Protein 6JCC (pdb70)

Foldseek 3Di:
DADADPVLVVLLLVLQLVCVVPHPLCQLQVVVQVVCLDDPVLLVVLNPDDHSSSSSVSCVVSLLVDAPVSLVSSLVSCVVVPHPPSSVSNVVSRNYD

Nearest PDB structures (foldseek):
  6jcc-assembly1_A  TM=1.010E+00  e=1.131E-14  synthetic construct
  7vty-assembly1_A  TM=6.274E-01  e=1.294E-03  synthetic construct
  5wve-assembly1_X  TM=6.173E-01  e=3.962E-03  Homo sapiens
  5wvc-assembly1_C  TM=6.073E-01  e=5.171E-03  Homo sapiens
  5wve-assembly1_O  TM=6.356E-01  e=1.150E-02  Homo sapiens

Structure (mmCIF, N/CA/C/O backbone):
data_6JCC
#
_entry.id   6JCC
#
_cell.length_a   35.321
_cell.length_b   38.159
_cell.length_c   64.153
_cell.angle_alpha   90.00
_cell.angle_beta   90.00
_cell.angle_gamma   90.00
#
_symmetry.space_group_name_H-M   'P 21 21 21'
#
loop_
_entity.id
_entity.type
_entity.pdbx_description
1 polymer 'Computational designed protein based on evolution'
2 water water
#
loop_
_atom_site.group_PDB
_atom_site.id
_atom_site.type_symbol
_atom_site.label_atom_id
_atom_site.label_alt_id
_atom_site.label_comp_id
_atom_site.label_asym_id
_atom_site.label_entity_id
_atom_site.label_seq_id
_atom_site.pdbx_PDB_ins_code
_atom_site.Cartn_x
_atom_site.Cartn_y
_atom_site.Cartn_z
_atom_site.occupancy
_atom_site.B_iso_or_equiv
_atom_site.auth_seq_id
_atom_site.auth_comp_id
_atom_site.auth_asym_id
_atom_site.auth_atom_id
_atom_site.pdbx_PDB_model_num
ATOM 1 N N . HIS A 1 1 ? -14.238 2.517 -23.229 1.00 23.98 -2 HIS A N 1
ATOM 2 C CA . HIS A 1 1 ? -12.904 2.243 -22.615 1.00 21.70 -2 HIS A CA 1
ATOM 3 C C . HIS A 1 1 ? -11.943 1.639 -23.633 1.00 19.65 -2 HIS A C 1
ATOM 4 O O . HIS A 1 1 ? -12.367 1.089 -24.642 1.00 19.79 -2 HIS A O 1
ATOM 20 N N . HIS A 1 2 ? -10.649 1.735 -23.347 1.00 17.47 -1 HIS A N 1
ATOM 21 C CA . HIS A 1 2 ? -9.622 1.092 -24.161 1.00 16.65 -1 HIS A CA 1
ATOM 22 C C . HIS A 1 2 ? -9.747 -0.422 -24.020 1.00 14.05 -1 HIS A C 1
ATOM 23 O O . HIS A 1 2 ? -10.252 -0.920 -23.022 1.00 13.83 -1 HIS A O 1
ATOM 37 N N . HIS A 1 3 ? -9.288 -1.150 -25.029 1.00 12.00 0 HIS A N 1
ATOM 38 C CA . HIS A 1 3 ? -9.239 -2.600 -24.970 1.00 10.80 0 HIS A CA 1
ATOM 39 C C . HIS A 1 3 ? -8.458 -3.093 -23.748 1.00 11.26 0 HIS A C 1
ATOM 40 O O . HIS A 1 3 ? -7.447 -2.514 -23.391 1.00 11.86 0 HIS A O 1
ATOM 54 N N . MET A 1 4 ? -8.920 -4.173 -23.126 1.00 11.61 1 MET A N 1
ATOM 55 C CA . MET A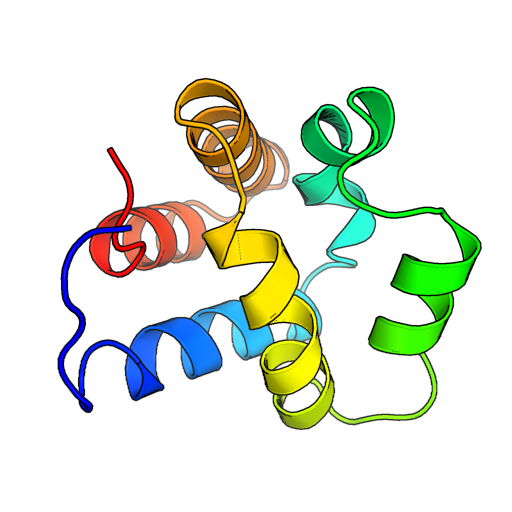 1 4 ? -8.215 -4.765 -21.994 1.00 12.62 1 MET A CA 1
ATOM 56 C C . MET A 1 4 ? -7.838 -6.205 -22.279 1.00 12.67 1 MET A C 1
ATOM 57 O O . MET A 1 4 ? -8.631 -6.950 -22.843 1.00 13.51 1 MET A O 1
ATOM 71 N N . THR A 1 5 ? -6.636 -6.590 -21.865 1.00 12.80 2 THR A N 1
ATOM 72 C CA . THR A 1 5 ? -6.199 -7.986 -21.911 1.00 13.58 2 THR A CA 1
ATOM 73 C C . THR A 1 5 ? -6.691 -8.718 -20.658 1.00 13.02 2 THR A C 1
ATOM 74 O O . THR A 1 5 ? -7.054 -8.071 -19.669 1.00 11.99 2 THR A O 1
ATOM 85 N N . PRO A 1 6 ? -6.706 -10.068 -20.685 1.00 13.48 3 PRO A N 1
ATOM 86 C CA . PRO A 1 6 ? -7.072 -10.811 -19.472 1.00 14.06 3 PRO A CA 1
ATOM 87 C C . PRO A 1 6 ? -6.184 -10.557 -18.258 1.00 14.16 3 PRO A C 1
ATOM 88 O O . PRO A 1 6 ? -6.687 -10.543 -17.137 1.00 14.52 3 PRO A O 1
ATOM 99 N N . GLU A 1 7 ? -4.890 -10.344 -18.479 1.00 14.47 4 GLU A N 1
ATOM 100 C CA . GLU A 1 7 ? -3.989 -9.995 -17.388 1.00 15.66 4 GLU A CA 1
ATOM 101 C C . GLU A 1 7 ? -4.392 -8.660 -16.760 1.00 14.32 4 GLU A C 1
ATOM 102 O O . GLU A 1 7 ? -4.447 -8.538 -15.541 1.00 14.31 4 GLU A O 1
ATOM 114 N N . GLN A 1 8 ? -4.655 -7.680 -17.619 1.00 12.87 5 GLN A N 1
ATOM 115 C CA A GLN A 1 8 ? -5.113 -6.358 -17.164 0.70 12.44 5 GLN A CA 1
ATOM 116 C CA B GLN A 1 8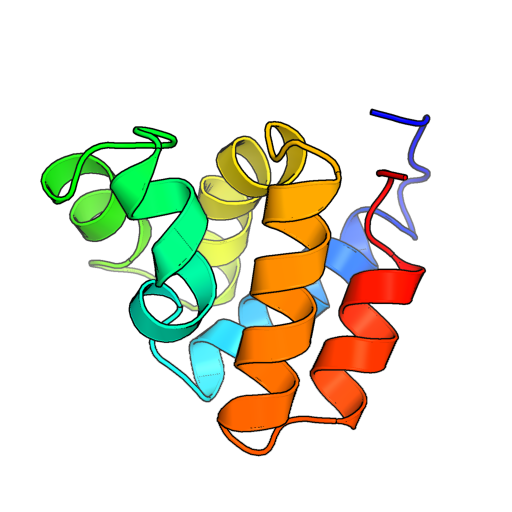 ? -5.116 -6.367 -17.168 0.30 12.45 5 GLN A CA 1
ATOM 117 C C . GLN A 1 8 ? -6.439 -6.420 -16.388 1.00 11.72 5 GLN A C 1
ATOM 118 O O . GLN A 1 8 ? -6.602 -5.775 -15.345 1.00 11.62 5 GLN A O 1
ATOM 145 N N . ARG A 1 9 ? -7.383 -7.197 -16.904 1.00 11.10 6 ARG A N 1
ATOM 146 C CA . ARG A 1 9 ? -8.663 -7.430 -16.226 1.00 10.68 6 ARG A CA 1
ATOM 147 C C . ARG A 1 9 ? -8.438 -8.032 -14.844 1.00 11.06 6 ARG A C 1
ATOM 148 O O . ARG A 1 9 ? -8.992 -7.554 -13.855 1.00 11.03 6 ARG A O 1
ATOM 169 N N . GLU A 1 10 ? -7.623 -9.085 -14.797 1.00 11.77 7 GLU A N 1
ATOM 170 C CA . GLU A 1 10 ? -7.287 -9.768 -13.549 1.00 12.48 7 GLU A CA 1
ATOM 171 C C . GLU A 1 10 ? -6.661 -8.812 -12.531 1.00 12.55 7 GLU A C 1
ATOM 172 O O . GLU A 1 10 ? -7.045 -8.808 -11.364 1.00 12.59 7 GLU A O 1
ATOM 176 N N . PHE A 1 11 ? -5.722 -7.992 -12.988 1.00 13.33 8 PHE A N 1
ATOM 177 C CA . PHE A 1 11 ? -5.079 -7.004 -12.121 1.00 14.79 8 PHE A CA 1
ATOM 178 C C . PHE A 1 11 ? -6.023 -5.931 -11.628 1.00 12.96 8 PHE A C 1
ATOM 179 O O . PHE A 1 11 ? -5.982 -5.571 -10.459 1.00 12.77 8 PHE A O 1
ATOM 196 N N . LEU A 1 12 ? -6.858 -5.412 -12.523 1.00 11.49 9 LEU A N 1
ATOM 197 C CA . LEU A 1 12 ? -7.841 -4.399 -12.148 1.00 10.86 9 LEU A CA 1
ATOM 198 C C . LEU A 1 12 ? -8.789 -4.944 -11.084 1.00 10.40 9 LEU A C 1
ATOM 199 O O . LEU A 1 12 ? -9.061 -4.274 -10.092 1.00 10.14 9 LEU A O 1
ATOM 215 N N . LEU A 1 13 ? -9.260 -6.171 -11.279 1.00 10.01 10 LEU A N 1
ATOM 216 C CA . LEU A 1 13 ? -10.097 -6.836 -10.281 1.00 9.83 10 LEU A CA 1
ATOM 217 C C . LEU A 1 13 ? -9.375 -7.028 -8.945 1.00 10.60 10 LEU A C 1
ATOM 218 O O . LEU A 1 13 ? -9.964 -6.803 -7.894 1.00 10.79 10 LEU A O 1
ATOM 234 N N . GLU A 1 14 ? -8.108 -7.427 -8.995 1.00 11.90 11 GLU A N 1
ATOM 235 C CA . GLU A 1 14 ? -7.295 -7.608 -7.790 1.00 13.54 11 GLU A CA 1
ATOM 236 C C . GLU A 1 14 ? -7.093 -6.297 -7.031 1.00 13.03 11 GLU A C 1
ATOM 237 O O . GLU A 1 14 ? -7.165 -6.274 -5.808 1.00 12.89 11 GLU A O 1
ATOM 241 N N . ILE A 1 15 ? -6.845 -5.216 -7.765 1.00 12.16 12 ILE A N 1
ATOM 242 C CA . ILE A 1 15 ? -6.642 -3.895 -7.163 1.00 12.20 12 ILE A CA 1
ATOM 243 C C . ILE A 1 15 ? -7.924 -3.376 -6.527 1.00 10.97 12 ILE A C 1
ATOM 244 O O . ILE A 1 15 ? -7.887 -2.845 -5.425 1.00 11.23 12 ILE A O 1
ATOM 260 N N . LEU A 1 16 ? -9.048 -3.532 -7.219 1.00 10.11 13 LEU A N 1
ATOM 261 C CA . LEU A 1 16 ? -10.345 -3.143 -6.660 1.00 9.70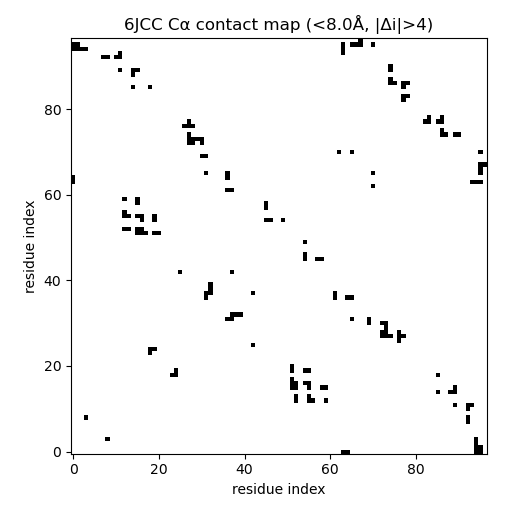 13 LEU A CA 1
ATOM 262 C C . LEU A 1 16 ? -10.656 -3.923 -5.382 1.00 9.73 13 LEU A C 1
ATOM 263 O O . LEU A 1 16 ? -11.096 -3.339 -4.398 1.00 10.19 13 LEU A O 1
ATOM 279 N N . ALA A 1 17 ? -10.394 -5.229 -5.391 1.00 9.81 14 ALA A N 1
ATOM 280 C CA . ALA A 1 17 ? -10.566 -6.062 -4.192 1.00 10.01 14 ALA A CA 1
ATOM 281 C C . ALA A 1 17 ? -9.658 -5.624 -3.038 1.00 10.85 14 ALA A C 1
ATOM 282 O O . ALA A 1 17 ? -10.089 -5.593 -1.887 1.00 11.25 14 ALA A O 1
ATOM 289 N N . GLU A 1 18 ? -8.413 -5.283 -3.354 1.00 11.77 15 GLU A N 1
ATOM 290 C CA . GLU A 1 18 ? -7.458 -4.809 -2.352 1.00 13.48 15 GLU A CA 1
ATOM 291 C C . GLU A 1 18 ? -7.876 -3.466 -1.751 1.00 12.73 15 GLU A C 1
ATOM 292 O O . GLU A 1 18 ? -7.762 -3.268 -0.543 1.00 12.55 15 GLU A O 1
ATOM 304 N N . ILE A 1 19 ? -8.353 -2.551 -2.594 1.00 11.87 16 ILE A N 1
ATOM 305 C CA . ILE A 1 19 ? -8.904 -1.273 -2.118 1.00 11.48 16 ILE A CA 1
ATOM 306 C C . ILE A 1 19 ? -10.052 -1.541 -1.146 1.00 11.83 16 ILE A C 1
ATOM 307 O O . ILE A 1 19 ? -10.061 -1.013 -0.034 1.00 12.08 16 ILE A O 1
ATOM 323 N N . ILE A 1 20 ? -10.998 -2.374 -1.578 1.00 12.19 17 ILE A N 1
ATOM 324 C CA . ILE A 1 20 ? -12.178 -2.740 -0.779 1.00 13.03 17 ILE A CA 1
ATOM 325 C C . ILE A 1 20 ? -11.795 -3.358 0.574 1.00 13.45 17 ILE A C 1
ATOM 326 O O . ILE A 1 20 ? -12.430 -3.069 1.587 1.00 14.01 17 ILE A O 1
ATOM 342 N N . ALA A 1 21 ? -10.757 -4.192 0.586 1.00 13.63 18 ALA A N 1
ATOM 343 C CA . ALA A 1 21 ? -10.267 -4.804 1.829 1.00 14.48 18 ALA A CA 1
ATOM 344 C C . ALA A 1 21 ? -9.787 -3.778 2.862 1.00 15.51 18 ALA A C 1
ATOM 345 O O . ALA A 1 21 ? -9.902 -4.011 4.066 1.00 16.21 18 ALA A O 1
ATOM 352 N N . ASN A 1 22 ? -9.263 -2.655 2.379 1.00 15.48 19 ASN A N 1
ATOM 353 C CA . ASN A 1 22 ? -8.705 -1.609 3.232 1.00 16.14 19 ASN A CA 1
ATOM 354 C C . ASN A 1 22 ? -9.617 -0.427 3.524 1.00 13.89 19 ASN A C 1
ATOM 355 O O . ASN A 1 22 ? -9.492 0.195 4.570 1.00 12.89 19 ASN A O 1
ATOM 366 N N . LEU A 1 23 ? -10.517 -0.118 2.600 1.00 12.74 20 LEU A N 1
ATOM 367 C CA . LEU A 1 23 ? -11.227 1.157 2.587 1.00 13.10 20 LEU A CA 1
ATOM 368 C C . LEU A 1 23 ? -12.604 0.979 1.962 1.00 11.72 20 LEU A C 1
ATOM 369 O O . LEU A 1 23 ? -12.740 0.306 0.939 1.00 11.44 20 LEU A O 1
ATOM 385 N N . ASP A 1 24 ? -13.621 1.584 2.569 1.00 10.42 21 ASP A N 1
ATOM 386 C CA . ASP A 1 24 ? -14.965 1.605 1.989 1.00 9.51 21 ASP A CA 1
ATOM 387 C C . ASP A 1 24 ? -14.883 2.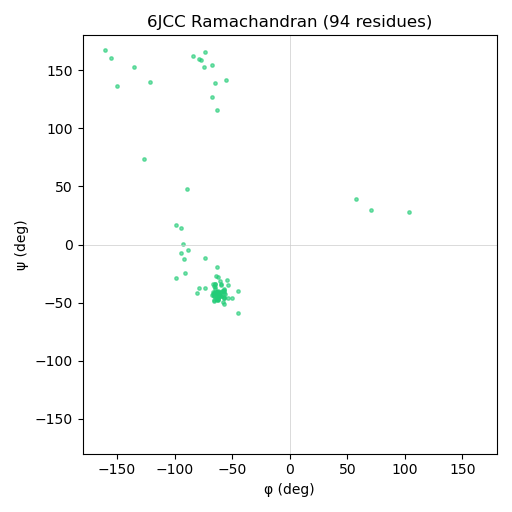377 0.669 1.00 9.88 21 ASP A C 1
ATOM 388 O O . ASP A 1 24 ? -14.585 3.565 0.684 1.00 9.78 21 ASP A O 1
ATOM 397 N N . PRO A 1 25 ? -15.147 1.711 -0.471 1.00 10.43 22 PRO A N 1
ATOM 398 C CA . PRO A 1 25 ? -14.998 2.425 -1.751 1.00 10.38 22 PRO A CA 1
ATOM 399 C C . PRO A 1 25 ? -15.943 3.621 -1.935 1.00 9.66 22 PRO A C 1
ATOM 400 O O . PRO A 1 25 ? -15.666 4.484 -2.764 1.00 9.51 22 PRO A O 1
ATOM 411 N N . THR A 1 26 ? -17.032 3.675 -1.166 1.00 9.32 23 THR A N 1
ATOM 412 C CA . THR A 1 26 ? -17.874 4.873 -1.072 1.00 9.25 23 THR A CA 1
ATOM 413 C C . THR A 1 26 ? -17.032 6.142 -0.915 1.00 8.82 23 THR A C 1
ATOM 414 O O . THR A 1 26 ? -17.327 7.163 -1.531 1.00 8.50 23 THR A O 1
ATOM 425 N N . LYS A 1 27 ? -15.971 6.054 -0.119 1.00 9.12 24 LYS A N 1
ATOM 426 C CA . LYS A 1 27 ? -15.096 7.196 0.151 1.00 9.57 24 LYS A CA 1
ATOM 427 C C . LYS A 1 27 ? -14.308 7.697 -1.049 1.00 9.15 24 LYS A C 1
ATOM 428 O O . LYS A 1 27 ? -14.059 8.889 -1.158 1.00 9.78 24 LYS A O 1
ATOM 447 N N . ILE A 1 28 ? -13.914 6.787 -1.932 1.00 8.45 25 ILE A N 1
ATOM 448 C CA . ILE A 1 28 ? -13.184 7.172 -3.151 1.00 8.78 25 ILE A CA 1
ATOM 449 C C . ILE A 1 28 ? -14.104 7.416 -4.350 1.00 8.43 25 ILE A C 1
ATOM 450 O O . ILE A 1 28 ? -13.664 7.955 -5.357 1.00 8.63 25 ILE A O 1
ATOM 466 N N . LEU A 1 29 ? -15.371 7.018 -4.234 1.00 8.14 26 LEU A N 1
ATOM 467 C CA . LEU A 1 29 ? -16.371 7.235 -5.288 1.00 8.20 26 LEU A CA 1
ATOM 468 C C . LEU A 1 29 ? -17.210 8.509 -5.104 1.00 8.43 26 LEU A C 1
ATOM 469 O O . LEU A 1 29 ? -18.227 8.671 -5.776 1.00 8.34 26 LEU A O 1
ATOM 485 N N . GLU A 1 30 ? -16.775 9.416 -4.227 1.00 8.99 27 GLU A N 1
ATOM 486 C CA . GLU A 1 30 ? -17.491 10.671 -3.953 1.00 10.29 27 GLU A CA 1
ATOM 487 C C . GLU A 1 30 ? -17.965 11.390 -5.202 1.00 9.96 27 GLU A C 1
ATOM 488 O O . GLU A 1 30 ? -19.154 11.631 -5.367 1.00 9.32 27 GLU A O 1
ATOM 500 N N . GLU A 1 31 ? -17.021 11.736 -6.071 1.00 10.40 28 GLU A N 1
ATOM 501 C CA . GLU A 1 31 ? -17.345 12.536 -7.242 1.00 11.68 28 GLU A CA 1
ATOM 502 C C . GLU A 1 31 ? -18.261 11.806 -8.223 1.00 10.15 28 GLU A C 1
ATOM 503 O O . GLU A 1 31 ? -19.258 12.376 -8.648 1.00 9.48 28 GLU A O 1
ATOM 515 N N . PRO A 1 32 ? -17.945 10.547 -8.574 1.00 9.53 29 PRO A N 1
ATOM 516 C CA . PRO A 1 32 ? -18.883 9.823 -9.434 1.00 9.44 29 PRO A CA 1
ATOM 517 C C . PRO A 1 32 ? -20.283 9.654 -8.828 1.00 8.30 29 PRO A C 1
ATOM 518 O O . PRO A 1 32 ? -21.260 9.691 -9.557 1.00 7.77 29 PRO A O 1
ATOM 529 N N . LEU A 1 33 ? -20.369 9.493 -7.509 1.00 7.83 30 LEU A N 1
ATOM 530 C CA . LEU A 1 33 ? -21.669 9.422 -6.829 1.00 7.81 30 LEU A CA 1
ATOM 531 C C . LEU A 1 33 ? -22.460 10.729 -6.956 1.00 8.32 30 LEU A C 1
ATOM 532 O O . LEU A 1 33 ? -23.660 10.702 -7.201 1.00 7.92 30 LEU A O 1
ATOM 548 N N . ARG A 1 34 ? -21.784 11.865 -6.811 1.00 9.11 31 ARG A N 1
ATOM 549 C CA . ARG A 1 34 ? -22.421 13.174 -7.022 1.00 10.21 31 ARG A CA 1
ATOM 550 C C . ARG A 1 34 ? -22.887 13.391 -8.444 1.00 10.14 31 ARG A C 1
ATOM 551 O O . ARG A 1 34 ? -23.788 14.181 -8.679 1.00 10.84 31 ARG A O 1
ATOM 572 N N . ARG A 1 35 ? -22.227 12.718 -9.383 1.00 10.13 32 ARG A N 1
ATOM 573 C CA . ARG A 1 35 ? -22.541 12.811 -10.805 1.00 10.60 32 ARG A CA 1
ATOM 574 C C . ARG A 1 35 ? -23.411 11.649 -11.315 1.00 10.41 32 ARG A C 1
ATOM 575 O O . ARG A 1 35 ? -23.515 11.428 -12.522 1.00 10.99 32 ARG A O 1
ATOM 596 N N . GLY A 1 36 ? -24.050 10.924 -10.395 1.00 10.52 33 GLY A N 1
ATOM 597 C CA . GLY A 1 36 ? -25.047 9.914 -10.740 1.00 10.90 33 GLY A CA 1
ATOM 598 C C . GLY A 1 36 ? -24.541 8.639 -11.392 1.00 11.18 33 GLY A C 1
ATOM 599 O O . GLY A 1 36 ? -25.274 8.020 -12.159 1.00 12.02 33 GLY A O 1
ATOM 603 N N . LEU A 1 37 ? -23.307 8.230 -11.092 1.00 11.98 34 LEU A N 1
ATOM 604 C CA . LEU A 1 37 ? -22.747 6.988 -11.655 1.00 13.02 34 LEU A CA 1
ATOM 605 C C . LEU A 1 37 ? -23.642 5.796 -11.314 1.00 13.13 34 LEU A C 1
ATOM 606 O O . LEU A 1 37 ? -23.954 4.968 -12.167 1.00 13.52 34 LEU A O 1
ATOM 622 N N . LEU A 1 38 ? -24.041 5.737 -10.050 1.00 13.14 35 LEU A N 1
ATOM 623 C CA . LEU A 1 38 ? -24.989 4.742 -9.561 1.00 13.75 35 LEU A CA 1
ATOM 624 C C . LEU A 1 38 ? -25.673 5.314 -8.331 1.00 14.25 35 LEU A C 1
ATOM 625 O O . LEU A 1 38 ? -25.161 6.253 -7.719 1.00 14.39 35 LEU A O 1
ATOM 641 N N . THR A 1 39 ? -26.820 4.757 -7.967 1.00 14.37 36 TH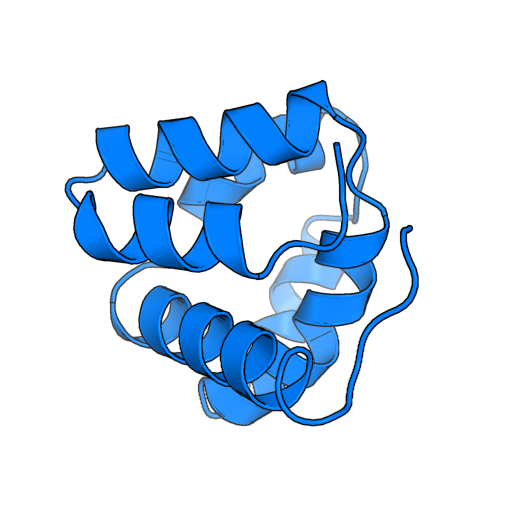R A N 1
ATOM 642 C CA . THR A 1 39 ? -27.539 5.242 -6.796 1.00 14.82 36 THR A CA 1
ATOM 643 C C . THR A 1 39 ? -26.881 4.733 -5.523 1.00 14.76 36 THR A C 1
ATOM 644 O O . THR A 1 39 ? -26.153 3.745 -5.550 1.00 13.92 36 THR A O 1
ATOM 655 N N . PRO A 1 40 ? -27.134 5.412 -4.397 1.00 15.99 37 PRO A N 1
ATOM 656 C CA . PRO A 1 40 ? -26.725 4.914 -3.089 1.00 16.57 37 PRO A CA 1
ATOM 657 C C . PRO A 1 40 ? -27.135 3.469 -2.814 1.00 15.67 37 PRO A C 1
ATOM 658 O O . PRO A 1 40 ? -26.319 2.678 -2.342 1.00 15.96 37 PRO A O 1
ATOM 669 N N . ALA A 1 41 ? -28.385 3.133 -3.125 1.00 15.19 38 ALA A N 1
ATOM 670 C CA . ALA A 1 41 ? -28.892 1.772 -2.946 1.00 15.21 38 ALA A CA 1
ATOM 671 C C . ALA A 1 41 ? -28.151 0.761 -3.821 1.00 14.13 38 ALA A C 1
ATOM 672 O O . ALA A 1 41 ? -27.836 -0.335 -3.362 1.00 14.80 38 ALA A O 1
ATOM 679 N N . GLU A 1 42 ? -27.861 1.136 -5.069 1.00 12.71 39 GLU A N 1
ATOM 680 C CA . GLU A 1 42 ? -27.095 0.280 -5.977 1.00 12.53 39 GLU A CA 1
ATOM 681 C C . GLU A 1 42 ? -25.678 0.032 -5.477 1.00 12.05 39 GLU A C 1
ATOM 682 O O . GLU A 1 42 ? -25.187 -1.081 -5.569 1.00 12.11 39 GLU A O 1
ATOM 694 N N . LEU A 1 43 ? -25.032 1.068 -4.947 1.00 12.03 40 LEU A N 1
ATOM 695 C CA . LEU A 1 43 ? -23.693 0.900 -4.373 1.00 13.42 40 LEU A CA 1
ATOM 696 C C . LEU A 1 43 ? -23.745 0.010 -3.134 1.00 14.00 40 LEU A C 1
ATOM 697 O O . LEU A 1 43 ? -22.886 -0.837 -2.954 1.00 13.53 40 LEU A O 1
ATOM 713 N N . GLN A 1 44 ? -24.761 0.207 -2.298 1.00 15.42 41 GLN A N 1
ATOM 714 C CA . GLN A 1 44 ? -24.990 -0.638 -1.117 1.00 17.46 41 GLN A CA 1
ATOM 715 C C . GLN A 1 44 ? -25.111 -2.122 -1.481 1.00 18.49 41 GLN A C 1
ATOM 716 O O . GLN A 1 44 ? -24.542 -2.977 -0.803 1.00 19.31 41 GLN A O 1
ATOM 720 N N . GLU A 1 45 ? -25.836 -2.410 -2.559 1.00 19.61 42 GLU A N 1
ATOM 721 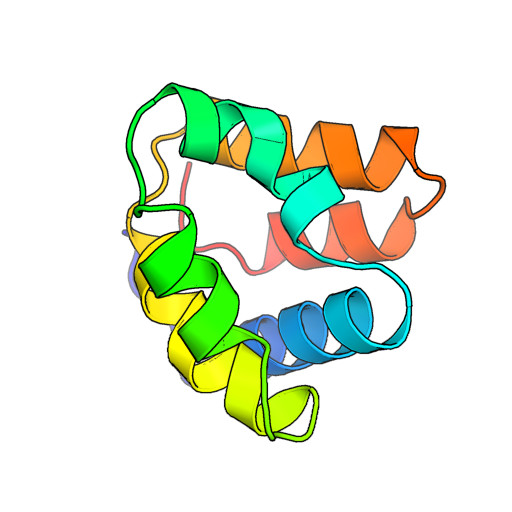C CA . GLU A 1 45 ? -25.992 -3.780 -3.053 1.00 22.36 42 GLU A CA 1
ATOM 722 C C . GLU A 1 45 ? -24.682 -4.377 -3.540 1.00 22.39 42 GLU A C 1
ATOM 723 O O . GLU A 1 45 ? -24.431 -5.558 -3.337 1.00 23.13 42 GLU A O 1
ATOM 735 N N . VAL A 1 46 ? -23.861 -3.557 -4.192 1.00 21.72 43 VAL A N 1
ATOM 736 C CA . VAL A 1 46 ? -22.528 -3.972 -4.641 1.00 22.28 43 VAL A CA 1
ATOM 737 C C . VAL A 1 46 ? -21.627 -4.360 -3.464 1.00 22.14 43 VAL A C 1
ATOM 738 O O . VAL A 1 46 ? -20.882 -5.330 -3.559 1.00 23.64 43 VAL A O 1
ATOM 751 N N . LEU A 1 47 ? -21.700 -3.607 -2.372 1.00 22.16 44 LEU A N 1
ATOM 752 C CA . LEU A 1 47 ? -20.796 -3.793 -1.239 1.00 23.57 44 LEU A CA 1
ATOM 753 C C . LEU A 1 47 ? -21.275 -4.752 -0.137 1.00 24.83 44 LEU A C 1
ATOM 754 O O . LEU A 1 47 ? -20.439 -5.304 0.578 1.00 26.40 44 LEU A O 1
ATOM 770 N N . ASP A 1 48 ? -22.584 -4.951 0.002 1.00 24.67 45 ASP A N 1
ATOM 771 C CA . ASP A 1 48 ? -23.124 -5.870 1.019 1.00 25.73 45 ASP A CA 1
ATOM 772 C C . ASP A 1 48 ? -22.941 -7.332 0.654 1.00 25.29 45 ASP A C 1
ATOM 773 O O . ASP A 1 48 ? -22.950 -7.665 -0.499 1.00 24.77 45 ASP A O 1
ATOM 782 N N . LEU A 1 49 ? -22.859 -8.196 1.660 1.00 25.97 46 LEU A N 1
ATOM 783 C CA . LEU A 1 49 ? -22.947 -9.665 1.503 1.00 27.73 46 LEU A CA 1
ATOM 784 C C . LEU A 1 49 ? -21.950 -10.351 0.584 1.00 28.69 46 LEU A C 1
ATOM 785 O O . LEU A 1 49 ? -22.296 -11.311 -0.119 1.00 29.42 46 LEU A O 1
ATOM 801 N N . LYS A 1 50 ? -20.708 -9.899 0.603 1.00 27.50 47 LYS A N 1
ATOM 802 C CA . LYS A 1 50 ? -19.698 -10.549 -0.202 1.00 30.53 47 LYS A CA 1
ATOM 803 C C . LYS A 1 50 ? -18.276 -10.261 0.231 1.00 24.78 47 LYS A C 1
ATOM 804 O O . LYS A 1 50 ? -18.005 -9.363 1.023 1.00 20.27 47 LYS A O 1
ATOM 823 N N . THR A 1 51 ? -17.378 -11.052 -0.338 1.00 22.75 48 THR A N 1
ATOM 824 C CA . THR A 1 51 ? -15.955 -10.909 -0.159 1.00 24.89 48 THR A CA 1
ATOM 825 C C . THR A 1 51 ? -15.514 -9.762 -1.065 1.00 22.30 48 THR A C 1
ATOM 826 O O . THR A 1 51 ? -16.230 -9.431 -2.009 1.00 21.13 48 THR A O 1
ATOM 837 N N . PRO A 1 52 ? -14.344 -9.157 -0.798 1.00 21.25 49 PRO A N 1
ATOM 838 C CA . PRO A 1 52 ? -13.874 -8.088 -1.690 1.00 20.76 49 PRO A CA 1
ATOM 839 C C . PRO A 1 52 ? -13.780 -8.471 -3.179 1.00 20.52 49 PRO A C 1
ATOM 840 O O . PRO A 1 52 ? -13.982 -7.615 -4.039 1.00 18.65 49 PRO A O 1
ATOM 851 N N . GLU A 1 53 ? -13.504 -9.741 -3.470 1.00 22.11 50 GLU A N 1
ATOM 852 C CA . GLU A 1 53 ? -13.419 -10.223 -4.850 1.00 23.87 50 GLU A CA 1
ATOM 853 C C . GLU A 1 53 ? -14.754 -10.184 -5.581 1.00 21.90 50 GLU A C 1
ATOM 854 O O . GLU A 1 53 ? -14.817 -9.805 -6.745 1.00 21.01 50 GLU A O 1
ATOM 866 N N . GLU A 1 54 ? -15.822 -10.554 -4.885 1.00 21.33 51 GLU A N 1
ATOM 867 C CA . GLU A 1 54 ? -17.151 -10.596 -5.493 1.00 21.82 51 GLU A CA 1
ATOM 868 C C . GLU A 1 54 ? -17.652 -9.169 -5.674 1.00 17.63 51 GLU A C 1
ATOM 869 O O . GLU A 1 54 ? -18.308 -8.855 -6.659 1.00 16.47 51 GLU A O 1
ATOM 881 N N . GLN A 1 55 ? -17.336 -8.319 -4.703 1.00 15.10 52 GLN A N 1
ATOM 882 C CA . GLN A 1 55 ? -17.630 -6.888 -4.790 1.00 14.07 52 GLN A CA 1
ATOM 883 C C . GLN A 1 55 ? -16.937 -6.252 -5.993 1.00 12.67 52 GLN A C 1
ATOM 884 O O . GLN A 1 55 ? -17.548 -5.467 -6.717 1.00 12.36 52 GLN A O 1
ATOM 898 N N . ALA A 1 56 ? -15.663 -6.595 -6.190 1.00 11.68 53 ALA A N 1
ATOM 899 C CA . ALA A 1 56 ? -14.877 -6.086 -7.320 1.00 11.01 53 ALA A CA 1
ATOM 900 C C . ALA A 1 56 ? -15.491 -6.439 -8.673 1.00 11.19 53 ALA A C 1
ATOM 901 O O . ALA A 1 56 ? -15.489 -5.617 -9.587 1.00 11.19 53 ALA A O 1
ATOM 908 N N . LYS A 1 57 ? -16.018 -7.655 -8.787 1.00 12.01 54 LYS A N 1
ATOM 909 C CA . LYS A 1 57 ? -16.654 -8.114 -10.020 1.00 13.74 54 LYS A CA 1
ATOM 910 C C . LYS A 1 57 ? -17.918 -7.315 -10.366 1.00 13.12 54 LYS A C 1
ATOM 911 O O . LYS A 1 57 ? -18.220 -7.119 -11.535 1.00 13.91 54 LYS A O 1
ATOM 930 N N . LYS A 1 58 ? -18.652 -6.873 -9.353 1.00 12.97 55 LYS A N 1
ATOM 931 C CA . LYS A 1 58 ? -19.821 -6.019 -9.563 1.00 13.57 55 LYS A CA 1
ATOM 932 C C . LYS A 1 58 ? -19.370 -4.570 -9.774 1.00 11.36 55 LYS A C 1
ATOM 933 O O . LYS A 1 58 ? -19.885 -3.877 -10.646 1.00 11.06 55 LYS A O 1
ATOM 952 N N . LEU A 1 59 ? -18.395 -4.125 -8.985 1.00 10.08 56 LEU A N 1
ATOM 953 C CA . LEU A 1 59 ? -17.932 -2.734 -9.031 1.00 9.91 56 LEU A CA 1
ATOM 954 C C . LEU A 1 59 ? -17.270 -2.357 -10.357 1.00 9.07 56 LEU A C 1
ATOM 955 O O . LEU A 1 59 ? -17.411 -1.225 -10.813 1.00 8.62 56 LEU A O 1
ATOM 971 N N . ILE A 1 60 ? -16.565 -3.303 -10.978 1.00 8.76 57 ILE A N 1
ATOM 972 C CA . ILE A 1 60 ? -15.844 -3.034 -12.233 1.00 8.78 57 ILE A CA 1
ATOM 973 C C . ILE A 1 60 ? -16.741 -2.426 -13.325 1.00 8.18 57 ILE A C 1
ATOM 974 O O . ILE A 1 60 ? -16.284 -1.591 -14.101 1.00 8.51 57 ILE A O 1
ATOM 990 N N . ASP A 1 61 ? -18.009 -2.838 -13.377 1.00 7.98 58 ASP A N 1
ATOM 991 C CA . ASP A 1 61 ? -18.966 -2.295 -14.356 1.00 7.70 58 ASP A CA 1
ATOM 992 C C . ASP A 1 61 ? -19.102 -0.783 -14.246 1.00 7.52 58 ASP A C 1
ATOM 993 O O . ASP A 1 61 ? -19.185 -0.087 -15.253 1.00 8.34 58 ASP A O 1
ATOM 1002 N N . PHE A 1 62 ? -19.118 -0.286 -13.017 1.00 7.17 59 PHE A N 1
ATOM 1003 C CA . PHE A 1 62 ? -19.247 1.147 -12.769 1.00 7.22 59 PHE A CA 1
ATOM 1004 C C . PHE A 1 62 ? -17.923 1.874 -12.973 1.00 7.44 59 PHE A C 1
ATOM 1005 O O . PHE A 1 62 ? -17.903 2.985 -13.509 1.00 7.83 59 PHE A O 1
ATOM 1022 N N . ILE A 1 63 ? -16.824 1.230 -12.586 1.00 7.70 60 ILE A N 1
ATOM 1023 C CA . ILE A 1 63 ? -15.477 1.767 -12.812 1.00 8.21 60 ILE A CA 1
ATOM 1024 C C . ILE A 1 63 ? -15.232 2.027 -14.303 1.00 8.18 60 ILE A C 1
ATOM 1025 O O . ILE A 1 63 ? -14.674 3.060 -14.670 1.00 8.39 60 ILE A O 1
ATOM 1041 N N . LEU A 1 64 ? -15.669 1.106 -15.159 1.00 8.39 61 LEU A N 1
ATOM 1042 C CA . LEU A 1 64 ? -15.462 1.259 -16.602 1.00 8.94 61 LEU A CA 1
ATOM 1043 C C . LEU A 1 64 ? -16.361 2.311 -17.268 1.00 9.39 61 LEU A C 1
ATOM 1044 O O . LEU A 1 64 ? -16.109 2.683 -18.413 1.00 10.19 61 LEU A O 1
ATOM 1060 N N . LYS A 1 65 ? -17.381 2.799 -16.555 1.00 9.04 62 LYS A N 1
ATOM 1061 C CA . LYS A 1 65 ? -18.218 3.908 -17.026 1.00 9.86 62 LYS A CA 1
ATOM 1062 C C . LYS A 1 65 ? -17.741 5.290 -16.560 1.00 8.95 62 LYS A C 1
ATOM 1063 O O . LYS A 1 65 ? -18.363 6.297 -16.905 1.00 9.30 62 LYS A O 1
ATOM 1082 N N . LEU A 1 66 ? -16.645 5.355 -15.800 1.00 8.17 63 LEU A N 1
ATOM 1083 C CA . LEU A 1 66 ? -16.132 6.640 -15.317 1.00 7.95 63 LEU A CA 1
ATOM 1084 C C . LEU A 1 66 ? -15.666 7.525 -16.470 1.00 8.28 63 LEU A C 1
ATOM 1085 O O . LEU A 1 66 ? -15.032 7.048 -17.409 1.00 9.30 63 LEU A O 1
ATOM 1101 N N . SER A 1 67 ? -15.976 8.816 -16.382 1.00 8.05 64 SER A N 1
ATOM 1102 C CA . SER A 1 67 ? -15.396 9.810 -17.279 1.00 8.20 64 SER A CA 1
ATOM 1103 C C . SER A 1 67 ? -13.936 10.037 -16.872 1.00 8.37 64 SER A C 1
ATOM 1104 O O . SER A 1 67 ? -13.533 9.632 -15.779 1.00 8.58 64 SER A O 1
ATOM 1112 N N . PRO A 1 68 ? -13.135 10.688 -17.736 1.00 8.79 65 PRO A N 1
ATOM 1113 C CA . PRO A 1 68 ? -11.742 10.966 -17.369 1.00 9.02 65 PRO A CA 1
ATOM 1114 C C . PRO A 1 68 ? -11.563 11.705 -16.036 1.00 8.94 65 PRO A C 1
ATOM 1115 O O . PRO A 1 68 ? -10.725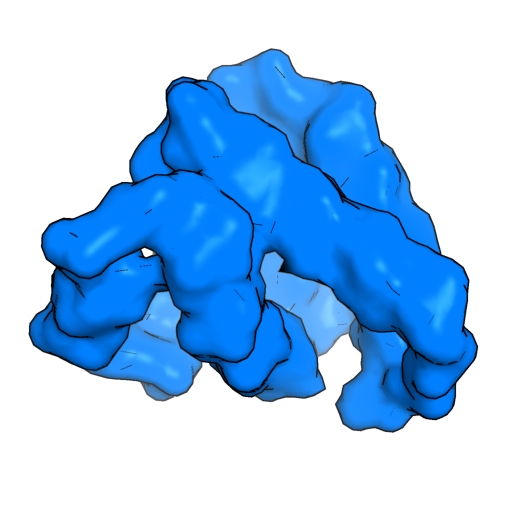 11.306 -15.227 1.00 9.34 65 PRO A O 1
ATOM 1126 N N . ALA A 1 69 ? -12.351 12.754 -15.812 1.00 8.84 66 ALA A N 1
ATOM 1127 C CA . ALA A 1 69 ? -12.287 13.521 -14.560 1.00 8.95 66 ALA A CA 1
ATOM 1128 C C . ALA A 1 69 ? -12.734 12.698 -13.354 1.00 8.52 66 ALA A C 1
ATOM 1129 O O . ALA A 1 69 ? -12.187 12.842 -12.263 1.00 9.26 66 ALA A O 1
ATOM 1136 N N . GLU A 1 70 ? -13.722 11.836 -13.557 1.00 7.68 67 GLU A N 1
ATOM 1137 C CA . GLU A 1 70 ? -14.180 10.930 -12.501 1.00 7.50 67 GLU A CA 1
ATOM 1138 C C . GLU A 1 70 ? -13.114 9.900 -12.145 1.00 7.56 67 GLU A C 1
ATOM 1139 O O . GLU A 1 70 ? -12.914 9.592 -10.974 1.00 7.99 67 GLU A O 1
ATOM 1151 N N . ALA A 1 71 ? -12.450 9.350 -13.154 1.00 7.62 68 ALA A N 1
ATOM 1152 C CA . ALA A 1 71 ? -11.338 8.420 -12.927 1.00 7.82 68 ALA A CA 1
ATOM 1153 C C . ALA A 1 71 ? -10.200 9.090 -12.158 1.00 7.99 68 ALA A C 1
ATOM 1154 O O . ALA A 1 71 ? -9.663 8.513 -11.214 1.00 8.10 68 ALA A O 1
ATOM 1161 N N . GLN A 1 72 ? -9.858 10.319 -12.546 1.00 8.45 69 GLN A N 1
ATOM 1162 C CA . GLN A 1 72 ? -8.833 11.086 -11.831 1.00 9.49 69 GLN A CA 1
ATOM 1163 C C . GLN A 1 72 ? -9.240 11.397 -10.389 1.00 9.27 69 GLN A C 1
ATOM 1164 O O . GLN A 1 72 ? -8.408 11.313 -9.488 1.00 9.02 69 GLN A O 1
ATOM 1178 N N . ALA A 1 73 ? -10.511 11.741 -10.177 1.00 8.86 70 ALA A N 1
ATOM 1179 C CA . ALA A 1 73 ? -11.040 12.005 -8.829 1.00 8.69 70 ALA A CA 1
ATOM 1180 C C . ALA A 1 73 ? -10.898 10.789 -7.918 1.00 8.77 70 ALA A C 1
ATOM 1181 O O . ALA A 1 73 ? -10.544 10.90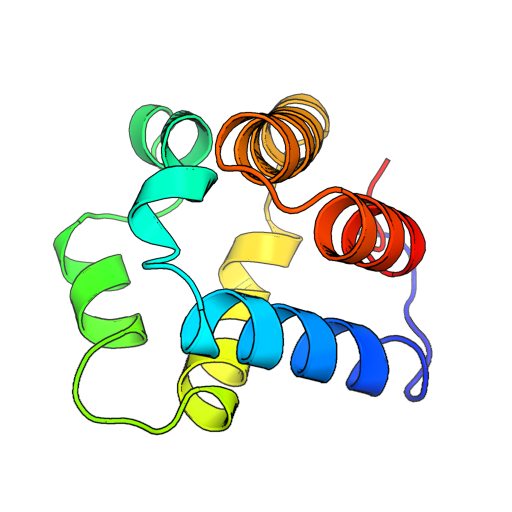4 -6.747 1.00 9.05 70 ALA A O 1
ATOM 1188 N N . LEU A 1 74 ? -11.169 9.622 -8.479 1.00 8.90 71 LEU A N 1
ATOM 1189 C CA . LEU A 1 74 ? -11.029 8.371 -7.757 1.00 9.84 71 LEU A CA 1
ATOM 1190 C C . LEU A 1 74 ? -9.569 8.136 -7.335 1.00 9.72 71 LEU A C 1
ATOM 1191 O O . LEU A 1 74 ? -9.290 7.789 -6.186 1.00 9.93 71 LEU A O 1
ATOM 1207 N N . ILE A 1 75 ? -8.652 8.341 -8.275 1.00 9.81 72 ILE A N 1
ATOM 1208 C CA . ILE A 1 75 ? -7.213 8.194 -8.019 1.00 10.26 72 ILE A CA 1
ATOM 1209 C C . ILE A 1 75 ? -6.757 9.201 -6.957 1.00 9.93 72 ILE A C 1
ATOM 1210 O O . ILE A 1 75 ? -6.064 8.832 -6.004 1.00 10.07 72 ILE A O 1
ATOM 1226 N N . ASP A 1 76 ? -7.156 10.462 -7.120 1.00 10.08 73 ASP A N 1
ATOM 1227 C CA . ASP A 1 76 ? -6.851 11.510 -6.133 1.00 10.34 73 ASP A CA 1
ATOM 1228 C C . ASP A 1 76 ? -7.403 11.167 -4.748 1.00 9.69 73 ASP A C 1
ATOM 1229 O O . ASP A 1 76 ? -6.743 11.399 -3.737 1.00 9.74 73 ASP A O 1
ATOM 1238 N N . ALA A 1 77 ? -8.611 10.612 -4.710 1.00 9.08 74 ALA A N 1
ATOM 1239 C CA . ALA A 1 77 ? -9.246 10.236 -3.447 1.00 9.01 74 ALA A CA 1
ATOM 1240 C C . ALA A 1 77 ? -8.493 9.119 -2.724 1.00 8.81 74 ALA A C 1
ATOM 1241 O O . ALA A 1 77 ? -8.355 9.165 -1.501 1.00 8.78 74 ALA A O 1
ATOM 1248 N N . LEU A 1 78 ? -8.016 8.123 -3.474 1.00 8.87 75 LEU A N 1
ATOM 1249 C CA . LEU A 1 78 ? -7.157 7.076 -2.900 1.00 9.53 75 LEU A CA 1
ATOM 1250 C C . LEU A 1 78 ? -5.917 7.675 -2.245 1.00 9.62 75 LEU A C 1
ATOM 1251 O O . LEU A 1 78 ? -5.561 7.300 -1.127 1.00 9.83 75 LEU A O 1
ATOM 1267 N N . ARG A 1 79 ? -5.275 8.611 -2.942 1.00 9.70 76 ARG A N 1
ATOM 1268 C CA . ARG A 1 79 ? -4.096 9.301 -2.407 1.00 10.63 76 ARG A CA 1
ATOM 1269 C C . ARG A 1 79 ? -4.446 10.118 -1.170 1.00 10.72 76 ARG A C 1
ATOM 1270 O O . ARG A 1 79 ? -3.729 10.073 -0.174 1.00 10.74 76 ARG A O 1
ATOM 1291 N N . ALA A 1 80 ? -5.562 10.841 -1.232 1.00 10.62 77 ALA A N 1
ATOM 1292 C CA . ALA A 1 80 ? -6.022 11.656 -0.105 1.00 10.58 77 ALA A CA 1
ATOM 1293 C C . ALA A 1 80 ? -6.346 10.850 1.162 1.00 10.39 77 ALA A C 1
ATOM 1294 O O . ALA A 1 80 ? -6.225 11.376 2.265 1.00 11.23 77 ALA A O 1
ATOM 1301 N N . HIS A 1 81 ? -6.747 9.587 0.998 1.00 10.21 78 HIS A N 1
ATOM 1302 C CA . HIS A 1 81 ? -7.020 8.680 2.126 1.00 10.14 78 HIS A CA 1
ATOM 1303 C C . HIS A 1 81 ? -5.800 7.896 2.621 1.00 10.11 78 HIS A C 1
ATOM 1304 O O . HIS A 1 81 ? -5.902 7.164 3.609 1.00 10.67 78 HIS A O 1
ATOM 1318 N N . GLY A 1 82 ? -4.667 8.043 1.934 1.00 10.02 79 GLY A N 1
ATOM 1319 C CA . GLY A 1 82 ? -3.390 7.464 2.351 1.00 10.12 79 GLY A CA 1
ATOM 1320 C C . GLY A 1 82 ? -2.944 6.219 1.599 1.00 10.39 79 GLY A C 1
ATOM 1321 O O . GLY A 1 82 ? -2.203 5.412 2.158 1.00 11.40 79 GLY A O 1
ATOM 1325 N N . TYR A 1 83 ? -3.363 6.060 0.342 1.00 10.16 80 TYR A N 1
ATOM 1326 C CA . TYR A 1 83 ? -3.051 4.855 -0.448 1.00 10.14 80 TYR A CA 1
ATOM 1327 C C . TYR A 1 83 ? -2.403 5.209 -1.786 1.00 10.49 80 TYR A C 1
ATOM 1328 O O . TYR A 1 83 ? -3.024 5.107 -2.846 1.00 10.66 80 TYR A O 1
ATOM 1346 N N . GLN A 1 84 ? -1.136 5.612 -1.719 1.00 10.91 81 GLN A N 1
ATOM 1347 C CA . GLN A 1 84 ? -0.376 6.024 -2.904 1.00 10.68 81 GLN A CA 1
ATOM 1348 C C . GLN A 1 84 ? -0.144 4.861 -3.868 1.00 10.08 81 GLN A C 1
ATOM 1349 O O . GLN A 1 84 ? -0.367 5.001 -5.069 1.00 10.11 81 GLN A O 1
ATOM 1363 N N . ALA A 1 85 ? 0.302 3.724 -3.332 1.00 9.94 82 ALA A N 1
ATOM 1364 C CA . ALA A 1 85 ? 0.599 2.539 -4.147 1.00 10.29 82 ALA A CA 1
ATOM 1365 C C . ALA A 1 85 ? -0.638 2.002 -4.867 1.00 10.59 82 ALA A C 1
ATOM 1366 O O . ALA A 1 85 ? -0.571 1.683 -6.056 1.00 11.21 82 ALA A O 1
ATOM 1373 N N . LEU A 1 86 ? -1.762 1.909 -4.161 1.00 11.08 83 LEU A N 1
ATOM 1374 C CA . LEU A 1 86 ? -3.018 1.485 -4.794 1.00 11.56 83 LEU A CA 1
ATOM 1375 C C . LEU A 1 86 ? -3.512 2.482 -5.842 1.00 10.80 83 LEU A C 1
ATOM 1376 O O . LEU A 1 86 ? -4.051 2.074 -6.870 1.00 11.08 83 LEU A O 1
ATOM 1392 N N . ALA A 1 87 ? -3.321 3.776 -5.586 1.00 10.32 84 ALA A N 1
ATOM 1393 C CA . ALA A 1 87 ? -3.644 4.812 -6.574 1.00 10.45 84 ALA A CA 1
ATOM 1394 C C . ALA A 1 87 ? -2.814 4.651 -7.853 1.00 10.96 84 ALA A C 1
ATOM 1395 O O . ALA A 1 87 ? -3.347 4.748 -8.966 1.00 11.72 84 ALA A O 1
ATOM 1402 N N . ASP A 1 88 ? -1.521 4.379 -7.682 1.00 11.26 85 ASP A N 1
ATOM 1403 C CA . ASP A 1 88 ? -0.623 4.158 -8.819 1.00 11.49 85 ASP A CA 1
ATOM 1404 C C . ASP A 1 88 ? -0.973 2.897 -9.595 1.00 12.29 85 ASP A C 1
ATOM 1405 O O . ASP A 1 88 ? -0.968 2.913 -10.823 1.00 13.11 85 ASP A O 1
ATOM 1414 N N . LYS A 1 89 ? -1.252 1.813 -8.879 1.00 13.17 86 LYS A N 1
ATOM 1415 C CA . LYS A 1 89 ? -1.647 0.545 -9.506 1.00 14.57 86 LYS A CA 1
ATOM 1416 C C . LYS A 1 89 ? -2.975 0.673 -10.245 1.00 14.05 86 LYS A C 1
ATOM 1417 O O . LYS A 1 89 ? -3.118 0.165 -11.357 1.00 14.90 86 LYS A O 1
ATOM 1436 N N . LEU A 1 90 ? -3.939 1.353 -9.632 1.00 13.54 87 LEU A N 1
ATOM 1437 C CA . LEU A 1 90 ? -5.241 1.546 -10.264 1.00 13.43 87 LEU A CA 1
ATOM 1438 C C . LEU A 1 90 ? -5.138 2.373 -11.543 1.00 14.16 87 LEU A C 1
ATOM 1439 O O . LEU A 1 90 ? -5.708 1.998 -12.566 1.00 14.08 87 LEU A O 1
ATOM 1455 N N . LYS A 1 91 ? -4.406 3.485 -11.484 1.00 15.52 88 LYS A N 1
ATOM 1456 C CA . LYS A 1 91 ? -4.167 4.329 -12.664 1.00 17.40 88 LYS A CA 1
ATOM 1457 C C . LYS A 1 91 ? -3.521 3.550 -13.820 1.00 18.31 88 LYS A C 1
ATOM 1458 O O . LYS A 1 91 ? -3.863 3.767 -14.984 1.00 19.68 88 LYS A O 1
ATOM 1462 N N . LYS A 1 92 ? -2.603 2.643 -13.482 1.00 19.04 89 LYS A N 1
ATOM 1463 C CA . LYS A 1 92 ? -1.909 1.801 -14.465 1.00 21.13 89 LYS A CA 1
ATOM 1464 C C . LYS A 1 92 ? -2.863 0.874 -15.219 1.00 20.36 89 LYS A C 1
ATOM 1465 O O . LYS A 1 92 ? -2.796 0.784 -16.447 1.00 20.35 89 LYS A O 1
ATOM 1484 N N . TYR A 1 93 ? -3.739 0.190 -14.484 1.00 19.40 90 TYR A N 1
ATOM 1485 C CA . TYR A 1 93 ? -4.610 -0.842 -15.066 1.00 19.73 90 TYR A CA 1
ATOM 1486 C C . TYR A 1 93 ? -6.009 -0.369 -15.480 1.00 18.33 90 TYR A C 1
ATOM 1487 O O . TYR A 1 93 ? -6.741 -1.131 -16.118 1.00 18.87 90 TYR A O 1
ATOM 1505 N N . LEU A 1 94 ? -6.373 0.872 -15.155 1.00 17.29 91 LEU A N 1
ATOM 1506 C CA . LEU A 1 94 ? -7.620 1.449 -15.661 1.00 17.60 91 LEU A CA 1
ATOM 1507 C C . LEU A 1 94 ? -7.483 1.643 -17.162 1.00 18.18 91 LEU A C 1
ATOM 1508 O O . LEU A 1 94 ? -6.535 2.286 -17.599 1.00 18.31 91 LEU A O 1
ATOM 1524 N N . PRO A 1 95 ? -8.432 1.118 -17.958 1.00 18.35 92 PRO A N 1
ATOM 1525 C CA . PRO A 1 95 ? -8.376 1.303 -19.406 1.00 19.09 92 PRO A CA 1
ATOM 1526 C C . PRO A 1 95 ? -9.107 2.582 -19.830 1.00 21.03 92 PRO A C 1
ATOM 1527 O O . PRO A 1 95 ? -9.928 2.566 -20.751 1.00 21.48 92 PRO A O 1
ATOM 1538 N N . LEU A 1 96 ? -8.803 3.669 -19.136 1.00 23.76 93 LEU A N 1
ATOM 1539 C CA . LEU A 1 96 ? -9.470 4.937 -19.320 1.00 26.43 93 LEU A CA 1
ATOM 1540 C C . LEU A 1 96 ? -8.410 6.008 -19.364 1.00 29.29 93 LEU A C 1
ATOM 1541 O O . LEU A 1 96 ? -7.338 5.857 -18.772 1.00 29.29 93 LEU A O 1
ATOM 1557 N N . GLU A 1 97 ? -8.724 7.095 -20.055 1.00 32.09 94 GLU A N 1
ATOM 1558 C CA . GLU A 1 97 ? -7.811 8.220 -20.175 1.00 31.52 94 GLU A CA 1
ATOM 1559 C C . GLU A 1 97 ? -8.027 9.182 -19.012 1.00 32.97 94 GLU A C 1
ATOM 1560 O O . GLU A 1 97 ? -7.612 8.901 -17.887 1.00 33.39 94 GLU A O 1
#

B-factor: mean 16.13, std 7.83, range [7.17, 49.55]

Sequence (97 aa):
HHHMTPEQQREFLLEILAEIIANLDPTKILEEPLRRGLLTPAELQEVLDLKTPEEQAKKLIDFILKLSPAEAQALIDALRAHGYQALADKLKKYLPLE

Solvent-accessible surface area: 5525 Å² total; per-residue (Å²): 139,139,139,33,68,112,122,37,121,59,87,0,32,57,6,2,9,84,2,20,74,82,21,71,5,54,105,6,0,93,54,0,44,174,123,61,24,8,69,110,67,76,6,46,124,11,36,80,176,61,69,40,115,82,16,0,99,110,4,10,91,35,1,40,134,8,36,88,59,14,2,93,26,0,13,73,18,0,78,90,77,60,64,102,59,12,0,78,94,0,46,148,36,13,5,40,119

Radius of gyration: 12.13 Å; Cα contacts (8 Å, |Δi|>4): 95; chains: 1; bounding box: 30×24×28 Å

Secondary structure (DSSP, 8-state):
-----HHHHHHHHHHHHHHHHHS-GGGT-HHHHHTTSS-HHHHHHHHSSS-HHHHHHHHHHHHTT--HHHHHHHHHHHHHTT-HHHHHHHHHH----